Protein AF-A0A810PZE6-F1 (afdb_monomer_lite)

Structure (mmCIF, N/CA/C/O backbone):
data_AF-A0A810PZE6-F1
#
_entry.id   AF-A0A810PZE6-F1
#
loop_
_atom_site.group_PDB
_atom_site.id
_atom_site.type_symbol
_atom_site.label_atom_id
_atom_site.label_alt_id
_atom_site.label_comp_id
_atom_site.label_asym_id
_atom_site.label_entity_id
_atom_site.label_seq_id
_atom_site.pdbx_PDB_ins_code
_atom_site.Cartn_x
_atom_site.Cartn_y
_atom_site.Cartn_z
_atom_site.occupancy
_atom_site.B_iso_or_equiv
_atom_site.auth_seq_id
_atom_site.auth_comp_id
_atom_site.auth_asym_id
_atom_site.auth_atom_id
_atom_site.pdbx_PDB_model_num
ATOM 1 N N . MET A 1 1 ? -19.455 3.141 9.177 1.00 51.97 1 MET A N 1
ATOM 2 C CA . MET A 1 1 ? -18.196 2.504 9.624 1.00 51.97 1 MET A CA 1
ATOM 3 C C . MET A 1 1 ? -18.471 1.782 10.929 1.00 51.97 1 MET A C 1
ATOM 5 O O . MET A 1 1 ? -19.304 2.261 11.687 1.00 51.97 1 MET A O 1
ATOM 9 N N . ALA A 1 2 ? -17.854 0.623 11.160 1.00 55.66 2 ALA A N 1
ATOM 10 C CA . ALA A 1 2 ? -17.892 -0.009 12.475 1.00 55.66 2 ALA A CA 1
ATOM 11 C C . ALA A 1 2 ? -16.760 0.596 13.312 1.00 55.66 2 ALA A C 1
ATOM 13 O O . ALA A 1 2 ? -15.602 0.528 12.908 1.00 55.66 2 ALA A O 1
ATOM 14 N N . GLU A 1 3 ? -17.108 1.234 14.423 1.00 64.31 3 GLU A N 1
ATOM 15 C CA . GLU A 1 3 ? -16.152 1.750 15.400 1.00 64.31 3 GLU A CA 1
ATOM 16 C C . GLU A 1 3 ? -15.986 0.707 16.508 1.00 64.31 3 GLU A C 1
ATOM 18 O O . GLU A 1 3 ? -16.974 0.186 17.036 1.00 64.31 3 GLU A O 1
ATOM 23 N N . TYR A 1 4 ? -14.741 0.363 16.830 1.00 74.44 4 TYR A N 1
ATOM 24 C CA . TYR A 1 4 ? -14.432 -0.648 17.836 1.00 74.44 4 TYR A CA 1
ATOM 25 C C . TYR A 1 4 ? -14.065 0.021 19.154 1.00 74.44 4 TYR A C 1
ATOM 27 O O . TYR A 1 4 ? -13.215 0.906 19.204 1.00 74.44 4 TYR A O 1
ATOM 35 N N . ILE A 1 5 ? -14.707 -0.427 20.231 1.00 79.06 5 ILE A N 1
ATOM 36 C CA . ILE A 1 5 ? -14.458 0.068 21.584 1.00 79.06 5 ILE A CA 1
ATOM 37 C C . ILE A 1 5 ? -13.593 -0.951 22.321 1.00 79.06 5 ILE A C 1
ATOM 39 O O . ILE A 1 5 ? -13.968 -2.116 22.464 1.00 79.06 5 ILE A O 1
ATOM 43 N N . GLU A 1 6 ? -12.463 -0.493 22.853 1.00 82.69 6 GLU A N 1
ATOM 44 C CA . GLU A 1 6 ? -11.624 -1.270 23.765 1.00 82.69 6 GLU A CA 1
ATOM 45 C C . GLU A 1 6 ? -12.392 -1.580 25.059 1.00 82.69 6 GLU A C 1
ATOM 47 O O . GLU A 1 6 ? -12.539 -0.730 25.944 1.00 82.69 6 GLU A O 1
ATOM 52 N N . ARG A 1 7 ? -12.882 -2.821 25.198 1.00 83.31 7 ARG A N 1
ATOM 53 C CA . ARG A 1 7 ? -13.674 -3.250 26.367 1.00 83.31 7 ARG A CA 1
ATOM 54 C C . ARG A 1 7 ? -12.927 -3.016 27.682 1.00 83.31 7 ARG A C 1
ATOM 56 O O . ARG A 1 7 ? -13.531 -2.597 28.663 1.00 83.31 7 ARG A O 1
ATOM 63 N N . GLY A 1 8 ? -11.613 -3.241 27.702 1.00 82.44 8 GLY A N 1
ATOM 64 C CA . GLY A 1 8 ? -10.783 -2.986 28.881 1.00 82.44 8 GLY A CA 1
ATOM 65 C C . GLY A 1 8 ? -10.775 -1.512 29.300 1.00 82.44 8 GLY A C 1
ATOM 66 O O . GLY A 1 8 ? -10.848 -1.223 30.491 1.00 82.44 8 GLY A O 1
ATOM 67 N N . ALA A 1 9 ? -10.749 -0.585 28.338 1.00 85.56 9 ALA A N 1
ATOM 68 C CA . ALA A 1 9 ? -10.802 0.851 28.609 1.00 85.56 9 ALA A CA 1
ATOM 69 C C . ALA A 1 9 ? -12.183 1.282 29.128 1.00 85.56 9 ALA A C 1
ATOM 71 O O . ALA A 1 9 ? -12.266 2.076 30.064 1.00 85.56 9 ALA A O 1
ATOM 72 N N . LEU A 1 10 ? -13.265 0.702 28.592 1.00 82.38 10 LEU A N 1
ATOM 73 C CA . LEU A 1 10 ? -14.625 0.940 29.090 1.00 82.38 10 LEU A CA 1
ATOM 74 C C . LEU A 1 10 ? -14.760 0.556 30.574 1.00 82.38 10 LEU A C 1
ATOM 76 O O . LEU A 1 10 ? -15.381 1.277 31.350 1.00 82.38 10 LEU A O 1
ATOM 80 N N . MET A 1 11 ? -14.124 -0.539 30.992 1.00 77.25 11 MET A N 1
ATOM 81 C CA . MET A 1 11 ? -14.195 -1.038 32.370 1.00 77.25 11 MET A CA 1
ATOM 82 C C . MET A 1 11 ? -13.382 -0.225 33.384 1.00 77.25 11 MET A C 1
ATOM 84 O O . MET A 1 11 ? -13.598 -0.370 34.588 1.00 77.25 11 MET A O 1
ATOM 88 N N . GLN A 1 12 ? -12.482 0.651 32.926 1.00 80.25 12 GLN A N 1
ATOM 89 C CA . GLN A 1 12 ? -11.728 1.572 33.785 1.00 80.25 12 GLN A CA 1
ATOM 90 C C . GLN A 1 12 ? -12.537 2.813 34.187 1.00 80.25 12 GLN A C 1
ATOM 92 O O . GLN A 1 12 ? -12.032 3.654 34.935 1.00 80.25 12 GLN A O 1
ATOM 97 N N . PHE A 1 13 ? -13.778 2.958 33.703 1.00 73.50 13 PHE A N 1
ATOM 98 C CA . PHE A 1 13 ? -14.582 4.140 33.993 1.00 73.50 13 PHE A CA 1
ATOM 99 C C . PHE A 1 13 ? -14.773 4.338 35.510 1.00 73.50 13 PHE A C 1
ATOM 101 O O . PHE A 1 13 ? -15.153 3.404 36.218 1.00 73.50 13 PHE A O 1
ATOM 108 N N . PRO A 1 14 ? -14.556 5.561 36.029 1.00 69.31 14 PRO A N 1
ATOM 109 C CA . PRO A 1 14 ? -14.398 5.796 37.466 1.00 69.31 14 PRO A CA 1
ATOM 110 C C . PRO A 1 14 ? -15.701 5.725 38.272 1.00 69.31 14 PRO A C 1
ATOM 112 O O . PRO A 1 14 ? -15.653 5.647 39.501 1.00 69.31 14 PRO A O 1
ATOM 115 N N . ILE A 1 15 ? -16.864 5.786 37.614 1.00 77.31 15 ILE A N 1
ATOM 116 C CA . ILE A 1 15 ? -18.170 5.758 38.278 1.00 77.31 15 ILE A CA 1
ATOM 117 C C . ILE A 1 15 ? -18.661 4.314 38.323 1.00 77.31 15 ILE A C 1
ATOM 119 O O . ILE A 1 15 ? -19.296 3.830 37.390 1.00 77.31 15 ILE A O 1
ATOM 123 N N . ARG A 1 16 ? -18.373 3.644 39.438 1.00 82.44 16 ARG A N 1
ATOM 124 C CA . ARG A 1 16 ? -18.823 2.284 39.745 1.00 82.44 16 ARG A CA 1
ATOM 125 C C . ARG A 1 16 ? -19.570 2.248 41.067 1.00 82.44 16 ARG A C 1
ATOM 127 O O . ARG A 1 16 ? -19.441 3.144 41.906 1.00 82.44 16 ARG A O 1
ATOM 134 N N . ARG A 1 17 ? -20.356 1.199 41.284 1.00 82.50 17 ARG A N 1
ATOM 135 C CA . ARG A 1 17 ? -21.150 1.008 42.506 1.00 82.50 17 ARG A CA 1
ATOM 136 C C . ARG A 1 17 ? -20.318 0.983 43.791 1.00 82.50 17 ARG A C 1
ATOM 138 O O . ARG A 1 17 ? -20.825 1.333 44.858 1.00 82.50 17 ARG A O 1
ATOM 145 N N . ASP A 1 18 ? -19.059 0.586 43.714 1.00 82.25 18 ASP A N 1
ATOM 146 C CA . ASP A 1 18 ? -18.108 0.587 44.823 1.00 82.25 18 ASP A CA 1
ATOM 147 C C . ASP A 1 18 ? -17.333 1.909 44.973 1.00 82.25 18 ASP A C 1
ATOM 149 O O . ASP A 1 18 ? -16.834 2.176 46.067 1.00 82.25 18 ASP A O 1
ATOM 153 N N . HIS A 1 19 ? -17.329 2.769 43.949 1.00 82.56 19 HIS A N 1
ATOM 154 C CA . HIS A 1 19 ? -16.490 3.969 43.851 1.00 82.56 19 HIS A CA 1
ATOM 155 C C . HIS A 1 19 ? -17.271 5.293 43.639 1.00 82.56 19 HIS A C 1
ATOM 157 O O . HIS A 1 19 ? -16.709 6.295 43.203 1.00 82.56 19 HIS A O 1
ATOM 163 N N . TYR A 1 20 ? -18.574 5.341 43.952 1.00 84.69 20 TYR A N 1
ATOM 164 C CA . TYR A 1 20 ? -19.390 6.567 43.857 1.00 84.69 20 TYR A CA 1
ATOM 165 C C . TYR A 1 20 ? -19.594 7.275 45.211 1.00 84.69 20 TYR A C 1
ATOM 167 O O . TYR A 1 20 ? -19.535 6.648 46.273 1.00 84.69 20 TYR A O 1
ATOM 175 N N . ASP A 1 21 ? -19.896 8.583 45.188 1.00 86.50 21 ASP A N 1
ATOM 176 C CA . ASP A 1 21 ? -20.263 9.351 46.390 1.00 86.50 21 ASP A CA 1
ATOM 177 C C . ASP A 1 21 ? -21.571 8.811 46.986 1.00 86.50 21 ASP A C 1
ATOM 179 O O . ASP A 1 21 ? -22.670 9.122 46.531 1.00 86.50 21 ASP A O 1
ATOM 183 N N . ARG A 1 22 ? -21.465 8.004 48.043 1.00 85.50 22 ARG A N 1
ATOM 184 C CA . ARG A 1 22 ? -22.629 7.412 48.716 1.00 85.50 22 ARG A CA 1
ATOM 185 C C . ARG A 1 22 ? -23.477 8.428 49.483 1.00 85.50 22 ARG A C 1
ATOM 187 O O . ARG A 1 22 ? -24.607 8.099 49.834 1.00 85.50 22 ARG A O 1
ATOM 194 N N . LYS A 1 23 ? -22.940 9.614 49.787 1.00 86.94 23 LYS A N 1
ATOM 195 C CA . LYS A 1 23 ? -23.619 10.648 50.574 1.00 86.94 23 LYS A CA 1
ATOM 196 C C . LYS A 1 23 ? -24.493 11.536 49.694 1.00 86.94 23 LYS A C 1
ATOM 198 O O . LYS A 1 23 ? -25.622 11.816 50.081 1.00 86.94 23 LYS A O 1
ATOM 203 N N . ASN A 1 24 ? -23.988 11.954 48.533 1.00 89.06 24 ASN A N 1
ATOM 204 C CA . ASN A 1 24 ? -24.710 12.860 47.628 1.00 89.06 24 ASN A CA 1
ATOM 205 C C . ASN A 1 24 ? -25.124 12.210 46.294 1.00 89.06 24 ASN A C 1
ATOM 207 O O . ASN A 1 24 ? -25.861 12.815 45.518 1.00 89.06 24 ASN A O 1
ATOM 211 N N . GLY A 1 25 ? -24.660 10.996 46.000 1.00 83.75 25 GLY A N 1
ATOM 212 C CA . GLY A 1 25 ? -24.898 10.321 44.726 1.00 83.75 25 GLY A CA 1
ATOM 213 C C . GLY A 1 25 ? -26.273 9.664 44.614 1.00 83.75 25 GLY A C 1
ATOM 214 O O . GLY A 1 25 ? -26.808 9.086 45.562 1.00 83.75 25 GLY A O 1
ATOM 215 N N . ASN A 1 26 ? -26.837 9.697 43.406 1.00 89.12 26 ASN A N 1
ATOM 216 C CA . ASN A 1 26 ? -28.117 9.067 43.100 1.00 89.12 26 ASN A CA 1
ATOM 217 C C . ASN A 1 26 ? -27.934 7.571 42.787 1.00 89.12 26 ASN A C 1
ATOM 219 O O . ASN A 1 26 ? -27.394 7.198 41.748 1.00 89.12 26 ASN A O 1
ATOM 223 N N . LYS A 1 27 ? -28.454 6.698 43.656 1.00 89.62 27 LYS A N 1
ATOM 224 C CA . LYS A 1 27 ? -28.378 5.237 43.488 1.00 89.62 27 LYS A CA 1
ATOM 225 C C . LYS A 1 27 ? -29.042 4.726 42.200 1.00 89.62 27 LYS A C 1
ATOM 227 O O . LYS A 1 27 ? -28.549 3.766 41.617 1.00 89.62 27 LYS A O 1
ATOM 232 N N . HIS A 1 28 ? -30.140 5.338 41.751 1.00 90.38 28 HIS A N 1
ATOM 233 C CA . HIS A 1 28 ? -30.806 4.939 40.505 1.00 90.38 28 HIS A CA 1
ATOM 234 C C . HIS A 1 28 ? -29.934 5.231 39.284 1.00 90.38 28 HIS A C 1
ATOM 236 O O . HIS A 1 28 ? -29.863 4.401 38.384 1.00 90.38 28 HIS A O 1
ATOM 242 N N . PHE A 1 29 ? -29.223 6.361 39.292 1.00 89.31 29 PHE A N 1
ATOM 243 C CA . PHE A 1 29 ? -28.267 6.707 38.240 1.00 89.31 29 PHE A CA 1
ATOM 244 C C . PHE A 1 29 ? -27.117 5.692 38.167 1.00 89.31 29 PHE A C 1
ATOM 246 O O . PHE A 1 29 ? -26.836 5.158 37.099 1.00 89.31 29 PHE A O 1
ATOM 253 N N . ILE A 1 30 ? -26.522 5.345 39.314 1.00 90.06 30 ILE A N 1
ATOM 254 C CA . ILE A 1 30 ? -25.442 4.347 39.385 1.00 90.06 30 ILE A CA 1
ATOM 255 C C . ILE A 1 30 ? -25.910 2.967 38.917 1.00 90.06 30 ILE A C 1
ATOM 257 O O . ILE A 1 30 ? -25.222 2.320 38.137 1.00 90.06 30 ILE A O 1
ATOM 261 N N . ASN A 1 31 ? -27.100 2.525 39.334 1.00 90.19 31 ASN A N 1
ATOM 262 C CA . ASN A 1 31 ? -27.660 1.256 38.862 1.00 90.19 31 ASN A CA 1
ATOM 263 C C . ASN A 1 31 ? -27.892 1.251 37.341 1.00 90.19 31 ASN A C 1
ATOM 265 O O . ASN A 1 31 ? -27.733 0.208 36.710 1.00 90.19 31 ASN A O 1
ATOM 269 N N . GLY A 1 32 ? -28.257 2.398 36.759 1.00 90.75 32 GLY A N 1
ATOM 270 C CA . GLY A 1 32 ? -28.368 2.557 35.311 1.00 90.75 32 GLY A CA 1
ATOM 271 C C . GLY A 1 32 ? -27.027 2.350 34.604 1.00 90.75 32 GLY A C 1
ATOM 272 O O . GLY A 1 32 ? -26.966 1.577 33.654 1.00 90.75 32 GLY A O 1
ATOM 273 N N . ILE A 1 33 ? -25.950 2.966 35.108 1.00 89.25 33 ILE A N 1
ATOM 274 C CA . ILE A 1 33 ? -24.590 2.779 34.570 1.00 89.25 33 ILE A CA 1
ATOM 275 C C . ILE A 1 33 ? -24.158 1.312 34.663 1.00 89.25 33 ILE A C 1
ATOM 277 O O . ILE A 1 33 ? -23.706 0.756 33.667 1.00 89.25 33 ILE A O 1
ATOM 281 N N . GLU A 1 34 ? -24.339 0.667 35.820 1.00 88.75 34 GLU A N 1
ATOM 282 C CA . GLU A 1 34 ? -23.984 -0.752 35.984 1.00 88.75 34 GLU A CA 1
ATOM 283 C C . GLU A 1 34 ? -24.754 -1.647 35.002 1.00 88.75 34 GLU A C 1
ATOM 285 O O . GLU A 1 34 ? -24.166 -2.554 34.428 1.00 88.75 34 GLU A O 1
ATOM 290 N N . SER A 1 35 ? -26.033 -1.352 34.736 1.00 90.19 35 SER A N 1
ATOM 291 C CA . SER A 1 35 ? -26.833 -2.121 33.768 1.00 90.19 35 SER A CA 1
ATOM 292 C C . SER A 1 35 ? -26.291 -1.996 32.336 1.00 90.19 35 SER A C 1
ATOM 294 O O . SER A 1 35 ? -26.308 -2.963 31.578 1.00 90.19 35 SER A O 1
ATOM 296 N N . VAL A 1 36 ? -25.798 -0.813 31.949 1.00 89.56 36 VAL A N 1
ATOM 297 C CA . VAL A 1 36 ? -25.187 -0.587 30.626 1.00 89.56 36 VAL A CA 1
ATOM 298 C C . VAL A 1 36 ? -23.832 -1.289 30.513 1.00 89.56 36 VAL A C 1
ATOM 300 O O . VAL A 1 36 ? -23.547 -1.881 29.473 1.00 89.56 36 VAL A O 1
ATOM 303 N N . LEU A 1 37 ? -23.011 -1.257 31.568 1.00 88.25 37 LEU A N 1
ATOM 304 C CA . LEU A 1 37 ? -21.724 -1.961 31.596 1.00 88.25 37 LEU A CA 1
ATOM 305 C C . LEU A 1 37 ? -21.915 -3.482 31.548 1.00 88.25 37 LEU A C 1
ATOM 307 O O . LEU A 1 37 ? -21.285 -4.139 30.726 1.00 88.25 37 LEU A O 1
ATOM 311 N N . GLU A 1 38 ? -22.852 -4.026 32.329 1.00 87.94 38 GLU A N 1
ATOM 312 C CA . GLU A 1 38 ? -23.217 -5.448 32.284 1.00 87.94 38 GLU A CA 1
ATOM 313 C C . GLU A 1 38 ? -23.698 -5.853 30.885 1.00 87.94 38 GLU A C 1
ATOM 315 O O . GLU A 1 38 ? -23.303 -6.895 30.358 1.00 87.94 38 GLU A O 1
ATOM 320 N N . TYR A 1 39 ? -24.513 -5.018 30.236 1.00 89.50 39 TYR A N 1
ATOM 321 C CA . TYR A 1 39 ? -24.915 -5.259 28.854 1.00 89.50 39 TYR A CA 1
ATOM 322 C C . TYR A 1 39 ? -23.701 -5.306 27.913 1.00 89.50 39 TYR A C 1
ATOM 324 O O . TYR A 1 39 ? -23.568 -6.251 27.138 1.00 89.50 39 TYR A O 1
ATOM 332 N N . ALA A 1 40 ? -22.784 -4.338 28.012 1.00 87.44 40 ALA A N 1
ATOM 333 C CA . A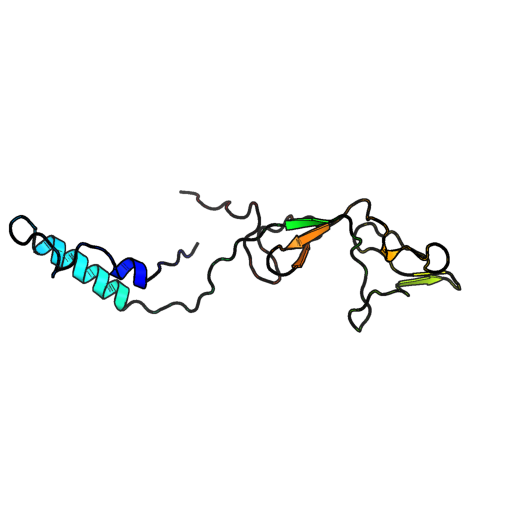LA A 1 40 ? -21.580 -4.276 27.183 1.00 87.44 40 ALA A CA 1
ATOM 334 C C . ALA A 1 40 ? -20.626 -5.469 27.401 1.00 87.44 40 ALA A C 1
ATOM 336 O O . ALA A 1 40 ? -20.027 -5.963 26.445 1.00 87.44 40 ALA A O 1
ATOM 337 N N . GLU A 1 41 ? -20.507 -5.968 28.634 1.00 85.44 41 GLU A N 1
ATOM 338 C CA . GLU A 1 41 ? -19.731 -7.171 28.968 1.00 85.44 41 GLU A CA 1
ATOM 339 C C . GLU A 1 41 ? -20.300 -8.437 28.311 1.00 85.44 41 GLU A C 1
ATOM 341 O O . GLU A 1 41 ? -19.544 -9.325 27.910 1.00 85.44 41 GLU A O 1
ATOM 346 N N . ASN A 1 42 ? -21.622 -8.506 28.155 1.00 88.88 42 ASN A N 1
ATOM 347 C CA . ASN A 1 42 ? -22.308 -9.652 27.561 1.00 88.88 42 ASN A CA 1
ATOM 348 C C . ASN A 1 42 ? -22.448 -9.569 26.034 1.00 88.88 42 ASN A C 1
ATOM 350 O O . ASN A 1 42 ? -22.889 -10.536 25.409 1.00 88.88 42 ASN A O 1
ATOM 354 N N . LEU A 1 43 ? -22.066 -8.449 25.409 1.00 87.88 43 LEU A N 1
ATOM 355 C CA . LEU A 1 43 ? -22.020 -8.365 23.952 1.00 87.88 43 LEU A CA 1
ATOM 356 C C . LEU A 1 43 ? -20.982 -9.356 23.397 1.00 87.88 43 LEU A C 1
ATOM 358 O O . LEU A 1 43 ? -19.898 -9.503 23.975 1.00 87.88 43 LEU A O 1
ATOM 362 N N . PRO A 1 44 ? -21.264 -10.026 22.269 1.00 87.06 44 PRO A N 1
ATOM 363 C CA . PRO A 1 44 ? -20.279 -10.879 21.620 1.00 87.06 44 PRO A CA 1
ATOM 364 C C . PRO A 1 44 ? -19.082 -10.044 21.150 1.00 87.06 44 PRO A C 1
ATOM 366 O O . PRO A 1 44 ? -19.245 -8.928 20.655 1.00 87.06 44 PRO A O 1
ATOM 369 N N . ALA A 1 45 ? -17.873 -10.587 21.298 1.00 85.19 45 ALA A N 1
ATOM 370 C CA . ALA A 1 45 ? -16.694 -10.000 20.675 1.00 85.19 45 ALA A CA 1
ATOM 371 C C . ALA A 1 45 ? -16.743 -10.269 19.166 1.00 85.19 45 ALA A C 1
ATOM 373 O O . ALA A 1 45 ? -16.963 -11.405 18.744 1.00 85.19 45 ALA A O 1
ATOM 374 N N . ALA A 1 46 ? -16.554 -9.224 18.366 1.00 83.00 46 ALA A N 1
ATOM 375 C CA . ALA A 1 46 ? -16.337 -9.382 16.937 1.00 83.00 46 ALA A CA 1
ATOM 376 C C . ALA A 1 46 ? -14.888 -9.831 16.697 1.00 83.00 46 ALA A C 1
ATOM 378 O O . ALA A 1 46 ? -13.975 -9.342 17.362 1.00 83.00 46 ALA A O 1
ATOM 379 N N . ASP A 1 47 ? -14.684 -10.749 15.754 1.00 82.44 47 ASP A N 1
ATOM 380 C CA . ASP A 1 47 ? -13.349 -11.119 15.283 1.00 82.44 47 ASP A CA 1
ATOM 381 C C . ASP A 1 47 ? -12.912 -10.114 14.214 1.00 82.44 47 ASP A C 1
ATOM 383 O O . ASP A 1 47 ? -13.378 -10.157 13.072 1.00 82.44 47 ASP A O 1
ATOM 387 N N . VAL A 1 48 ? -12.127 -9.120 14.630 1.00 79.50 48 VAL A N 1
ATOM 388 C CA . VAL A 1 48 ? -11.784 -7.947 13.819 1.00 79.50 48 VAL A CA 1
ATOM 389 C C . VAL A 1 48 ? -10.315 -7.592 13.993 1.00 79.50 48 VAL A C 1
ATOM 391 O O . VAL A 1 48 ? -9.774 -7.629 15.098 1.00 79.50 48 VAL A O 1
ATOM 394 N N . ALA A 1 49 ? -9.664 -7.222 12.892 1.00 74.31 49 ALA A N 1
ATOM 395 C CA . ALA A 1 49 ? -8.328 -6.645 12.934 1.00 74.31 49 ALA A CA 1
ATOM 396 C C . ALA A 1 49 ? -8.42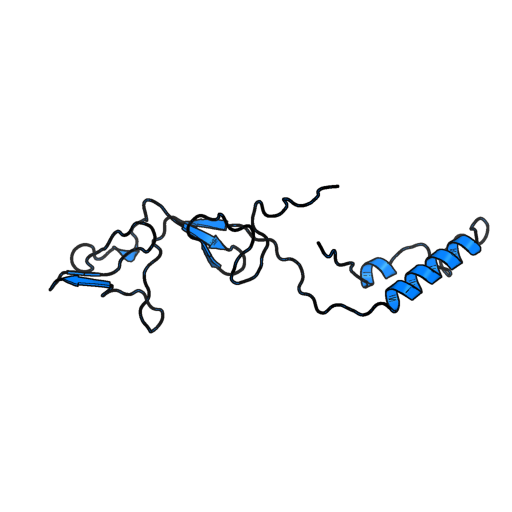1 -5.138 13.245 1.00 74.31 49 ALA A C 1
ATOM 398 O O . ALA A 1 49 ? -9.344 -4.477 12.753 1.00 74.31 49 ALA A O 1
ATOM 399 N N . PRO A 1 50 ? -7.480 -4.574 14.025 1.00 76.88 50 PRO A N 1
ATOM 400 C CA . PRO A 1 50 ? -7.369 -3.131 14.183 1.00 76.88 50 PRO A 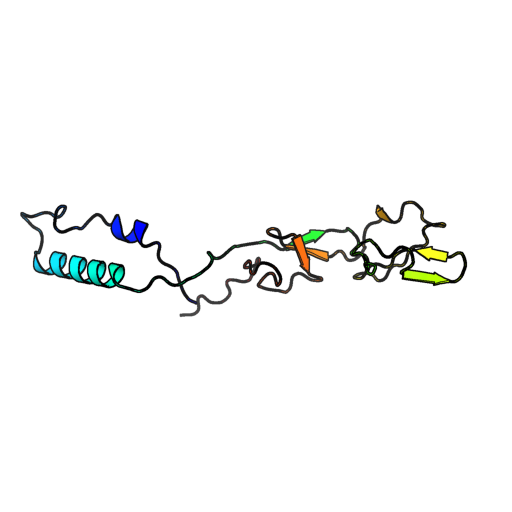CA 1
ATOM 401 C C . PRO A 1 50 ? -7.219 -2.437 12.831 1.00 76.88 50 PRO A C 1
ATOM 403 O O . PRO A 1 50 ? -6.582 -2.960 11.914 1.00 76.88 50 PRO A O 1
ATOM 406 N N . VAL A 1 51 ? -7.771 -1.231 12.726 1.00 81.44 51 VAL A N 1
ATOM 407 C CA . VAL A 1 51 ? -7.545 -0.380 11.560 1.00 81.44 51 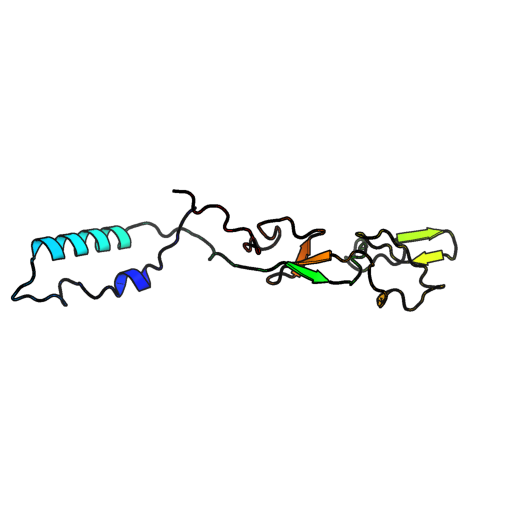VAL A CA 1
ATOM 408 C C . VAL A 1 51 ? -6.070 0.014 11.524 1.00 81.44 51 VAL A C 1
ATOM 410 O O . VAL A 1 51 ? -5.547 0.580 12.483 1.00 81.44 51 VAL A O 1
ATOM 413 N N . VAL A 1 52 ? -5.398 -0.288 10.416 1.00 88.56 52 VAL A N 1
ATOM 414 C CA . VAL A 1 52 ? -4.017 0.131 10.165 1.00 88.56 52 VAL A CA 1
ATOM 415 C C . VAL A 1 52 ? -4.057 1.366 9.275 1.00 88.56 52 VAL A C 1
ATOM 417 O O . VAL A 1 52 ? -4.739 1.359 8.255 1.00 88.56 52 VAL A O 1
ATOM 420 N N . HIS A 1 53 ? -3.335 2.418 9.645 1.00 91.44 53 HIS A N 1
ATOM 421 C CA . HIS A 1 53 ? -3.176 3.607 8.809 1.00 91.44 53 HIS A CA 1
ATOM 422 C C . HIS A 1 53 ? -1.802 3.569 8.146 1.00 91.44 53 HIS A C 1
ATOM 424 O O . HIS A 1 53 ? -0.796 3.365 8.822 1.00 91.44 53 HIS A O 1
ATOM 430 N N . GLY A 1 54 ? -1.769 3.754 6.830 1.00 92.88 54 GLY A N 1
ATOM 431 C CA . GLY A 1 54 ? -0.557 3.764 6.024 1.00 92.88 54 GLY A CA 1
ATOM 432 C C . GLY A 1 54 ? -0.467 5.008 5.147 1.00 92.88 54 GLY A C 1
ATOM 433 O O . GLY A 1 54 ? -1.409 5.784 5.021 1.00 92.88 54 GLY A O 1
ATOM 434 N N . ARG A 1 55 ? 0.687 5.181 4.505 1.00 95.62 55 ARG A N 1
ATOM 435 C CA . ARG A 1 55 ? 0.925 6.226 3.501 1.00 95.62 55 ARG A CA 1
ATOM 436 C C . ARG A 1 55 ? 1.486 5.642 2.218 1.00 95.62 55 ARG A C 1
ATOM 438 O O . ARG A 1 55 ? 2.242 4.666 2.253 1.00 95.62 55 ARG A O 1
ATOM 445 N N . TRP A 1 56 ? 1.140 6.251 1.090 1.00 96.75 56 TRP A N 1
ATOM 446 C CA . TRP A 1 56 ? 1.749 5.925 -0.193 1.00 96.75 56 TRP A CA 1
ATOM 447 C C . TRP A 1 56 ? 3.095 6.636 -0.302 1.00 96.75 56 TRP A C 1
ATOM 449 O O . TRP A 1 56 ? 3.169 7.863 -0.340 1.00 96.75 56 TRP A O 1
ATOM 459 N N . ILE A 1 57 ? 4.184 5.869 -0.335 1.00 96.62 57 ILE A N 1
ATOM 460 C CA . ILE A 1 57 ? 5.537 6.417 -0.416 1.00 96.62 57 ILE A CA 1
ATOM 461 C C . ILE A 1 57 ? 5.986 6.419 -1.872 1.00 96.62 57 ILE A C 1
ATOM 463 O O . ILE A 1 57 ? 6.129 5.366 -2.487 1.00 96.62 57 ILE A O 1
ATOM 467 N N . PHE A 1 58 ? 6.214 7.614 -2.413 1.00 96.75 58 PHE A N 1
ATOM 468 C CA . PHE A 1 58 ? 6.697 7.794 -3.778 1.00 96.75 58 PHE A CA 1
ATOM 469 C C . PHE A 1 58 ? 8.144 7.309 -3.949 1.00 96.75 58 PHE A C 1
ATOM 471 O O . PHE A 1 58 ? 8.994 7.529 -3.084 1.00 96.75 58 PHE A O 1
ATOM 478 N N . THR A 1 59 ? 8.448 6.718 -5.104 1.00 96.50 59 THR A N 1
ATOM 479 C CA . THR A 1 59 ? 9.801 6.332 -5.505 1.00 96.50 59 THR A CA 1
ATOM 480 C C . THR A 1 59 ? 10.048 6.538 -6.996 1.00 96.50 59 THR A C 1
ATOM 482 O O . THR A 1 59 ? 9.177 6.314 -7.836 1.00 96.50 59 THR A O 1
ATOM 485 N N . LYS A 1 60 ? 11.285 6.921 -7.328 1.00 97.75 60 LYS A N 1
ATOM 486 C CA . LYS A 1 60 ? 11.797 6.995 -8.704 1.00 97.75 60 LYS A CA 1
ATOM 487 C C . LYS A 1 60 ? 12.429 5.691 -9.180 1.00 97.75 60 LYS A C 1
ATOM 489 O O . LYS A 1 60 ? 12.899 5.621 -10.306 1.00 97.75 60 LYS A O 1
ATOM 494 N N . ARG A 1 61 ? 12.421 4.629 -8.373 1.00 95.62 61 ARG A N 1
ATOM 495 C CA . ARG A 1 61 ? 12.843 3.309 -8.857 1.00 95.62 61 ARG A CA 1
ATOM 496 C C . ARG A 1 61 ? 11.888 2.819 -9.943 1.00 95.62 61 ARG A C 1
ATOM 498 O O . ARG A 1 61 ? 10.680 3.058 -9.884 1.00 95.62 61 ARG A O 1
ATOM 505 N N . HIS A 1 62 ? 12.428 2.118 -10.927 1.00 96.31 62 HIS A N 1
ATOM 506 C CA . HIS A 1 62 ? 11.609 1.395 -11.889 1.00 96.31 62 HIS A CA 1
ATOM 507 C C . HIS A 1 62 ? 10.843 0.255 -11.208 1.00 96.31 62 HIS A C 1
ATOM 509 O O . HIS A 1 62 ? 11.327 -0.365 -10.259 1.00 96.31 62 HIS A O 1
ATOM 515 N N . LEU A 1 63 ? 9.641 -0.017 -11.716 1.00 95.94 63 LEU A N 1
ATOM 516 C CA . LEU A 1 63 ? 8.868 -1.203 -11.369 1.00 95.94 63 LEU A CA 1
ATOM 517 C C . LEU A 1 63 ? 9.050 -2.216 -12.494 1.00 95.94 63 LEU A C 1
ATOM 519 O O . LEU A 1 63 ? 8.459 -2.060 -13.556 1.00 95.94 63 LEU A O 1
ATOM 523 N N . TRP A 1 64 ? 9.893 -3.218 -12.295 1.00 95.69 64 TRP A N 1
ATOM 524 C CA . TRP A 1 64 ? 10.239 -4.166 -13.354 1.00 95.69 64 TRP A CA 1
ATOM 525 C C . TRP A 1 64 ? 9.177 -5.250 -13.535 1.00 95.69 64 TRP A C 1
ATOM 527 O O . TRP A 1 64 ? 8.527 -5.654 -12.566 1.00 95.69 64 TRP A O 1
ATOM 537 N N . TYR A 1 65 ? 8.999 -5.743 -14.762 1.00 95.81 65 TYR A N 1
ATOM 538 C CA . TYR A 1 65 ? 8.339 -7.035 -14.964 1.00 95.81 65 TYR A CA 1
ATOM 539 C C . TYR A 1 65 ? 9.127 -8.146 -14.265 1.00 95.81 65 TYR A C 1
ATOM 541 O O . TYR A 1 65 ? 10.348 -8.053 -14.114 1.00 95.81 65 TYR A O 1
ATOM 549 N N . LYS A 1 66 ? 8.405 -9.171 -13.809 1.00 95.69 66 LYS A N 1
ATOM 550 C CA . LYS A 1 66 ? 8.985 -10.322 -13.124 1.00 95.69 66 LYS A CA 1
ATOM 551 C C . LYS A 1 66 ? 8.804 -11.596 -13.937 1.00 95.69 66 LYS A C 1
ATOM 553 O O . LYS A 1 66 ? 7.777 -11.744 -14.599 1.00 95.69 66 LYS A O 1
ATOM 558 N N . ASP A 1 67 ? 9.782 -12.489 -13.852 1.00 95.50 67 ASP A N 1
ATOM 559 C CA . ASP A 1 67 ? 9.722 -13.828 -14.434 1.00 95.50 67 ASP A CA 1
ATOM 560 C C . ASP A 1 67 ? 8.803 -14.762 -13.617 1.00 95.50 67 ASP A C 1
ATOM 562 O O . ASP A 1 67 ? 8.246 -14.386 -12.579 1.00 95.50 67 ASP A O 1
ATOM 566 N N . GLU A 1 68 ? 8.658 -16.011 -14.066 1.00 96.00 68 GLU A N 1
ATOM 567 C CA . GLU A 1 68 ? 7.856 -17.038 -13.380 1.00 96.00 68 GLU A CA 1
ATOM 568 C C . GLU A 1 68 ? 8.360 -17.362 -11.959 1.00 96.00 68 GLU A C 1
ATOM 570 O O . GLU A 1 68 ? 7.606 -17.884 -11.137 1.00 96.00 68 GLU A O 1
ATOM 575 N N . ASN A 1 69 ? 9.615 -17.024 -11.648 1.00 96.44 69 ASN A N 1
ATOM 576 C CA . ASN A 1 69 ? 10.236 -17.229 -10.342 1.00 96.44 69 ASN A CA 1
ATOM 577 C C . ASN A 1 69 ? 10.121 -15.993 -9.429 1.00 96.44 69 ASN A C 1
ATOM 579 O O . ASN A 1 69 ? 10.544 -16.042 -8.273 1.00 96.44 69 ASN A O 1
ATOM 583 N N . GLY A 1 70 ? 9.562 -14.884 -9.924 1.00 94.75 70 GLY A N 1
ATOM 584 C CA . GLY A 1 70 ? 9.440 -13.621 -9.200 1.00 94.75 70 GLY A CA 1
ATOM 585 C C . GLY A 1 70 ? 10.698 -12.741 -9.208 1.00 94.75 70 GLY A C 1
ATOM 586 O O . GLY A 1 70 ? 10.710 -11.718 -8.513 1.00 94.75 70 GLY A O 1
ATOM 587 N N . ASN A 1 71 ? 11.728 -13.102 -9.978 1.00 95.88 71 ASN A N 1
ATOM 588 C CA . ASN A 1 71 ? 12.916 -12.278 -10.216 1.00 95.88 71 ASN A CA 1
ATOM 589 C C . ASN A 1 71 ? 12.631 -11.229 -11.294 1.00 95.88 71 ASN A C 1
ATOM 591 O O . ASN A 1 71 ? 11.617 -11.314 -11.976 1.00 95.88 71 ASN A O 1
ATOM 595 N N . ILE A 1 72 ? 13.512 -10.238 -11.461 1.00 95.06 72 ILE A N 1
ATOM 596 C CA . ILE A 1 72 ? 13.408 -9.286 -12.578 1.00 95.06 72 ILE A CA 1
ATOM 597 C C . ILE A 1 72 ? 13.507 -10.063 -13.896 1.00 95.06 72 ILE A C 1
ATOM 599 O O . ILE A 1 72 ? 14.421 -10.864 -14.072 1.00 95.06 72 ILE A O 1
ATOM 603 N N . ASP A 1 73 ? 12.571 -9.818 -14.811 1.00 95.06 73 ASP A N 1
ATOM 604 C CA . ASP A 1 73 ? 12.610 -10.391 -16.154 1.00 95.06 73 ASP A CA 1
ATOM 605 C C . ASP A 1 73 ? 13.647 -9.644 -17.008 1.00 95.06 73 ASP A C 1
ATOM 607 O O . ASP A 1 73 ? 13.345 -8.657 -17.679 1.00 95.06 73 ASP A O 1
ATOM 611 N N . GLU A 1 74 ? 14.900 -10.094 -16.940 1.00 91.75 74 GLU A N 1
ATOM 612 C CA . GLU A 1 74 ? 16.026 -9.562 -17.724 1.00 91.75 74 GLU A CA 1
ATOM 613 C C . GLU A 1 74 ? 15.959 -9.958 -19.213 1.00 91.75 74 GLU A C 1
ATOM 615 O O . GLU A 1 74 ? 16.756 -9.485 -20.016 1.00 91.75 74 GLU A O 1
ATOM 620 N N . TRP A 1 75 ? 14.984 -10.780 -19.615 1.00 91.38 75 TRP A N 1
ATOM 621 C CA . TRP A 1 75 ? 14.757 -11.189 -21.008 1.00 91.38 75 TRP A CA 1
ATOM 622 C C . TRP A 1 75 ? 13.448 -10.624 -21.568 1.00 91.38 75 TRP A C 1
ATOM 624 O O . TRP A 1 75 ? 12.956 -11.068 -22.606 1.00 91.38 75 TRP A O 1
ATOM 634 N N . ARG A 1 76 ? 12.884 -9.620 -20.885 1.00 92.00 76 ARG A N 1
ATOM 635 C CA . ARG A 1 76 ? 11.568 -9.057 -21.185 1.00 92.00 76 ARG A CA 1
ATOM 636 C C . ARG A 1 76 ? 11.474 -8.493 -22.597 1.00 92.00 76 ARG A C 1
ATOM 638 O O . ARG A 1 76 ? 10.462 -8.669 -23.277 1.00 92.00 76 ARG A O 1
ATOM 645 N N . VAL A 1 77 ? 12.522 -7.800 -23.019 1.00 87.94 77 VAL A N 1
ATOM 646 C CA . VAL A 1 77 ? 12.759 -7.480 -24.422 1.00 87.94 77 VAL A CA 1
ATOM 647 C C . VAL A 1 77 ? 13.829 -8.431 -24.915 1.00 87.94 77 VAL A C 1
ATOM 649 O O . VAL A 1 77 ? 14.868 -8.534 -24.280 1.00 87.94 77 VAL A O 1
ATOM 652 N N . ASP A 1 78 ? 13.580 -9.104 -26.035 1.00 85.94 78 ASP A N 1
ATOM 653 C CA . ASP A 1 78 ? 14.570 -9.911 -26.744 1.00 85.94 78 ASP A CA 1
ATOM 654 C C . ASP A 1 78 ? 14.444 -9.625 -28.243 1.00 85.94 78 ASP A C 1
ATOM 656 O O . ASP A 1 78 ? 13.425 -9.908 -28.881 1.00 85.94 78 ASP A O 1
ATOM 660 N N . ASN A 1 79 ? 15.482 -9.005 -28.797 1.00 82.38 79 ASN A N 1
ATOM 6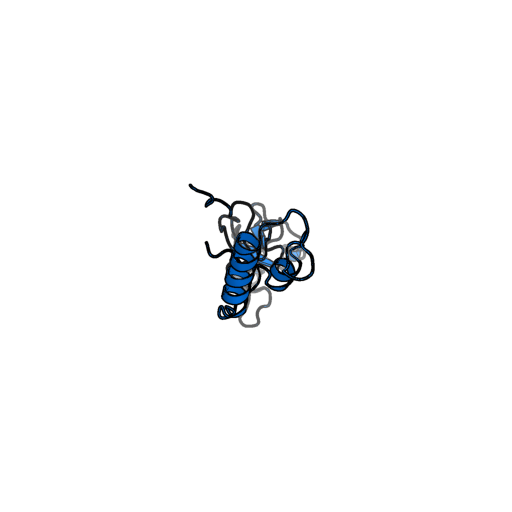61 C CA . ASN A 1 79 ? 15.655 -8.852 -30.233 1.00 82.38 79 ASN A CA 1
ATOM 662 C C . ASN A 1 79 ? 17.112 -9.134 -30.624 1.00 82.38 79 ASN A C 1
ATOM 664 O O . ASN A 1 79 ? 17.885 -8.228 -30.950 1.00 82.38 79 ASN A O 1
ATOM 668 N N . GLY A 1 80 ? 17.506 -10.407 -30.572 1.00 83.69 80 GLY A N 1
ATOM 669 C CA . GLY A 1 80 ? 18.848 -10.849 -30.949 1.00 83.69 80 GLY A CA 1
ATOM 670 C C . GLY A 1 80 ? 19.837 -10.679 -29.795 1.00 83.69 80 GLY A C 1
ATOM 671 O O . GLY A 1 80 ? 19.675 -11.305 -28.762 1.00 83.69 80 GLY A O 1
ATOM 672 N N . PHE A 1 81 ? 20.877 -9.851 -29.957 1.00 82.44 81 PHE A N 1
ATOM 673 C CA . PHE A 1 81 ? 21.828 -9.529 -28.869 1.00 82.44 81 PHE A CA 1
ATOM 674 C C . PHE A 1 81 ? 21.368 -8.323 -28.027 1.00 82.44 81 PHE A C 1
ATOM 676 O O . PHE A 1 81 ? 22.168 -7.663 -27.374 1.00 82.44 81 PHE A O 1
ATOM 683 N N . HIS A 1 82 ? 20.090 -7.959 -28.115 1.00 85.31 82 HIS A N 1
ATOM 684 C CA . HIS A 1 82 ? 19.502 -6.880 -27.335 1.00 85.31 82 HIS A CA 1
ATOM 685 C C . HIS A 1 82 ? 18.443 -7.469 -26.419 1.00 85.31 82 HIS A C 1
ATOM 687 O O . HIS A 1 82 ? 17.298 -7.642 -26.840 1.00 85.31 82 HIS A O 1
ATOM 693 N N . ASN A 1 83 ? 18.855 -7.763 -25.188 1.00 89.94 83 ASN A N 1
ATOM 694 C CA . ASN A 1 83 ? 17.990 -8.248 -24.129 1.00 89.94 83 ASN A CA 1
ATOM 695 C C . ASN A 1 83 ? 18.073 -7.376 -22.878 1.00 89.94 83 ASN A C 1
ATOM 697 O O . ASN A 1 83 ? 19.106 -6.763 -22.602 1.00 89.94 83 ASN A O 1
ATOM 701 N N . GLY A 1 84 ? 16.970 -7.292 -22.143 1.00 93.94 84 GLY A N 1
ATOM 702 C CA . GLY A 1 84 ? 16.939 -6.616 -20.854 1.00 93.94 84 GLY A CA 1
ATOM 703 C C . GLY A 1 84 ? 15.524 -6.326 -20.350 1.00 93.94 84 GLY A C 1
ATOM 704 O O . GLY A 1 84 ? 14.528 -6.677 -20.996 1.00 93.94 84 GLY A O 1
ATOM 705 N N . PRO A 1 85 ? 15.425 -5.691 -19.173 1.00 96.25 85 PRO A N 1
ATOM 706 C CA . PRO A 1 85 ? 14.161 -5.482 -18.489 1.00 96.25 85 PRO A CA 1
ATOM 707 C C . PRO A 1 85 ? 13.366 -4.307 -19.059 1.00 96.25 85 PRO A C 1
ATOM 709 O O . PRO A 1 85 ? 13.911 -3.353 -19.618 1.00 96.25 85 PRO A O 1
ATOM 712 N N . GLU A 1 86 ? 12.055 -4.344 -18.832 1.00 95.94 86 GLU A N 1
ATOM 713 C CA . GLU A 1 86 ? 11.121 -3.259 -19.141 1.00 95.94 86 GLU A CA 1
ATOM 714 C C . GLU A 1 86 ? 10.432 -2.785 -17.855 1.00 95.94 86 GLU A C 1
ATOM 716 O O . GLU A 1 86 ? 9.994 -3.585 -17.018 1.00 95.94 86 GLU A O 1
ATOM 721 N N . CYS A 1 87 ? 10.322 -1.468 -17.688 1.00 96.12 87 CYS A N 1
ATOM 722 C CA . CYS A 1 87 ? 9.570 -0.871 -16.591 1.00 96.12 87 CYS A CA 1
ATOM 723 C C . CYS A 1 87 ? 8.060 -0.896 -16.874 1.00 96.12 87 CYS A C 1
ATOM 725 O O . CYS A 1 87 ? 7.603 -0.368 -17.880 1.00 96.12 87 CYS A O 1
ATOM 727 N N . GLN A 1 88 ? 7.260 -1.382 -15.930 1.00 95.62 88 GLN A N 1
ATOM 728 C CA . GLN A 1 88 ? 5.795 -1.426 -16.001 1.00 95.62 88 GLN A CA 1
ATOM 729 C C . GLN A 1 88 ? 5.110 -0.048 -15.951 1.00 95.62 88 GLN A C 1
ATOM 731 O O . GLN A 1 88 ? 3.901 0.035 -16.152 1.00 95.62 88 GLN A O 1
ATOM 736 N N . ILE A 1 89 ? 5.851 1.013 -15.611 1.00 96.19 89 ILE A N 1
ATOM 737 C CA . ILE A 1 89 ? 5.320 2.373 -15.432 1.00 96.19 89 ILE A CA 1
ATOM 738 C C . ILE A 1 89 ? 5.657 3.250 -16.634 1.00 96.19 89 ILE A C 1
ATOM 740 O O . ILE A 1 89 ? 4.768 3.806 -17.267 1.00 96.19 89 ILE A O 1
ATOM 744 N N . CYS A 1 90 ? 6.948 3.399 -16.939 1.00 96.62 90 CYS A N 1
ATOM 745 C CA . CYS A 1 90 ? 7.409 4.265 -18.024 1.00 96.62 90 CYS A CA 1
ATOM 746 C C . CYS A 1 90 ? 7.637 3.524 -19.343 1.00 96.62 90 CYS A C 1
ATOM 748 O O . CYS A 1 90 ? 7.923 4.176 -20.340 1.00 96.62 90 CYS A O 1
ATOM 750 N N . HIS A 1 91 ? 7.540 2.189 -19.357 1.00 95.56 91 HIS A N 1
ATOM 751 C CA . HIS A 1 91 ? 7.776 1.338 -20.532 1.00 95.56 91 HIS A CA 1
ATOM 752 C C . HIS A 1 91 ? 9.172 1.445 -21.153 1.00 95.56 91 HIS A C 1
ATOM 754 O O . HIS A 1 91 ? 9.436 0.859 -22.200 1.00 95.56 91 HIS A O 1
ATOM 760 N N . THR A 1 92 ? 10.099 2.152 -20.503 1.00 95.25 92 THR A N 1
ATOM 761 C CA . THR A 1 92 ? 11.501 2.148 -20.908 1.00 95.25 92 THR A CA 1
ATOM 762 C C . THR A 1 92 ? 12.038 0.729 -20.779 1.00 95.25 92 THR A C 1
ATOM 764 O O . THR A 1 92 ? 12.021 0.146 -19.690 1.00 95.25 92 THR A O 1
ATOM 767 N N . ALA A 1 93 ? 12.490 0.197 -21.910 1.00 94.38 93 ALA A N 1
ATOM 768 C CA . ALA A 1 93 ? 13.239 -1.038 -21.991 1.00 94.38 93 ALA A CA 1
ATOM 769 C C . ALA A 1 93 ? 14.731 -0.729 -22.028 1.00 94.38 93 ALA A C 1
ATOM 771 O O . ALA A 1 93 ? 15.170 0.202 -22.710 1.00 94.38 93 ALA A O 1
ATOM 772 N N . PHE A 1 94 ? 15.501 -1.532 -21.312 1.00 93.69 94 PHE A N 1
ATOM 773 C CA . PHE A 1 94 ? 16.948 -1.420 -21.265 1.00 93.69 94 PHE A CA 1
ATOM 774 C C . PHE A 1 94 ? 17.571 -2.632 -21.938 1.00 93.69 94 PHE A C 1
ATOM 776 O O . PHE A 1 94 ? 16.991 -3.711 -21.938 1.00 93.69 94 PHE A O 1
ATOM 783 N N . CYS A 1 95 ? 18.750 -2.445 -22.522 1.00 92.94 95 CYS A N 1
ATOM 784 C CA . CYS A 1 95 ? 19.568 -3.549 -23.003 1.00 92.94 95 CYS A CA 1
ATOM 785 C C . CYS A 1 95 ? 20.714 -3.729 -22.013 1.00 92.94 95 CYS A C 1
ATOM 787 O O . CYS A 1 95 ? 21.529 -2.818 -21.864 1.00 92.94 95 CYS A O 1
ATOM 789 N N . GLU A 1 96 ? 20.821 -4.881 -21.363 1.00 90.50 96 GLU A N 1
ATOM 790 C CA . GLU A 1 96 ? 21.851 -5.123 -20.348 1.00 90.50 96 GLU A CA 1
ATOM 791 C C . GLU A 1 96 ? 23.278 -4.995 -20.901 1.00 90.50 96 GLU A C 1
ATOM 793 O O . GLU A 1 96 ? 24.201 -4.607 -20.187 1.00 90.50 96 GLU A O 1
ATOM 798 N N . HIS A 1 97 ? 23.458 -5.244 -22.199 1.00 90.69 97 HIS A N 1
ATOM 799 C CA . HIS A 1 97 ? 24.748 -5.119 -22.871 1.00 90.69 97 HIS A CA 1
ATOM 800 C C . HIS A 1 97 ? 25.105 -3.675 -23.245 1.00 90.69 97 HIS A C 1
ATOM 802 O O . HIS A 1 97 ? 26.285 -3.340 -23.342 1.00 90.69 97 HIS A O 1
ATOM 808 N N . CYS A 1 98 ? 24.110 -2.813 -23.471 1.00 92.06 98 CYS A N 1
ATOM 809 C CA . CYS A 1 98 ? 24.339 -1.411 -23.838 1.00 92.06 98 CYS A CA 1
ATOM 810 C C . CYS A 1 98 ? 24.331 -0.482 -22.619 1.00 92.06 98 CYS A C 1
ATOM 812 O O . CYS A 1 98 ? 25.039 0.522 -22.610 1.00 92.06 98 CYS A O 1
ATOM 814 N N . THR A 1 99 ? 23.533 -0.819 -21.609 1.00 92.19 99 THR A N 1
ATOM 815 C CA . THR A 1 99 ? 23.335 -0.051 -20.377 1.00 92.19 99 THR A CA 1
ATOM 816 C C . THR A 1 99 ? 23.508 -0.982 -19.176 1.00 92.19 99 THR A C 1
ATOM 818 O O . THR A 1 99 ? 22.514 -1.343 -18.557 1.00 92.19 99 THR A O 1
ATOM 821 N N . PRO A 1 100 ? 24.732 -1.432 -18.850 1.00 90.38 100 PRO A N 1
ATOM 822 C CA . PRO A 1 100 ? 24.969 -2.433 -17.800 1.00 90.38 100 PRO A CA 1
ATOM 823 C C . PRO A 1 100 ? 24.602 -1.959 -16.382 1.00 90.38 100 PRO A C 1
ATOM 825 O O . PRO A 1 100 ? 24.479 -2.766 -15.467 1.00 90.38 100 PRO A O 1
ATOM 828 N N . ASP A 1 101 ? 24.414 -0.656 -16.188 1.00 93.31 101 ASP A N 1
ATOM 829 C CA . ASP A 1 101 ? 23.976 -0.004 -14.953 1.00 93.31 101 ASP A CA 1
ATOM 830 C C . ASP A 1 101 ? 22.459 0.266 -14.908 1.00 93.31 101 ASP A C 1
ATOM 832 O O . ASP A 1 101 ? 21.989 0.984 -14.018 1.00 93.31 101 ASP A O 1
ATOM 836 N N . TRP A 1 102 ? 21.684 -0.336 -15.824 1.00 93.19 102 TRP A N 1
ATOM 837 C CA . TRP A 1 102 ? 20.229 -0.165 -15.952 1.00 93.19 102 TRP A CA 1
ATOM 838 C C . TRP A 1 102 ? 19.477 -0.273 -14.618 1.00 93.19 102 TRP A C 1
ATOM 840 O O . TRP A 1 102 ? 18.512 0.453 -14.393 1.00 93.19 102 TRP A O 1
ATOM 850 N N . SER A 1 103 ? 19.939 -1.117 -13.693 1.00 90.12 103 SER A N 1
ATOM 851 C CA . SER A 1 103 ? 19.299 -1.345 -12.388 1.00 90.12 103 SER A CA 1
ATOM 852 C C . SER A 1 103 ? 19.330 -0.133 -11.453 1.00 90.12 103 SER A C 1
ATOM 854 O O . SER A 1 103 ? 18.548 -0.066 -10.504 1.00 90.12 103 SER A O 1
ATOM 856 N N . THR A 1 104 ? 20.213 0.829 -11.723 1.00 93.56 104 THR A N 1
ATOM 857 C CA . THR A 1 104 ? 20.368 2.065 -10.942 1.00 93.56 104 THR A CA 1
ATOM 858 C C . THR A 1 104 ? 19.738 3.284 -11.607 1.00 93.56 104 THR A C 1
ATOM 860 O O . THR A 1 104 ? 19.695 4.352 -10.998 1.00 93.56 104 THR A O 1
ATOM 863 N N . THR A 1 105 ? 19.228 3.129 -12.831 1.00 94.50 105 THR A N 1
ATOM 864 C CA . THR A 1 105 ? 18.527 4.204 -13.537 1.00 94.50 105 THR A CA 1
ATOM 865 C C . THR A 1 105 ? 17.222 4.574 -12.832 1.00 94.50 105 THR A C 1
ATOM 867 O O . THR A 1 105 ? 16.601 3.763 -12.135 1.00 94.50 105 THR A O 1
ATOM 870 N N . GLU A 1 106 ? 16.820 5.835 -12.981 1.00 96.62 106 GLU A N 1
ATOM 871 C CA . GLU A 1 106 ? 15.584 6.353 -12.405 1.00 96.62 106 GLU A CA 1
ATOM 872 C C . GLU A 1 106 ? 14.456 6.380 -13.441 1.00 96.62 106 GLU A C 1
ATOM 874 O O . GLU A 1 106 ? 14.614 6.830 -14.575 1.00 96.62 106 GLU A O 1
ATOM 879 N N . CYS A 1 107 ? 13.272 5.961 -13.006 1.00 96.69 107 CYS A N 1
ATOM 880 C CA . CYS A 1 107 ? 12.031 6.068 -13.747 1.00 96.69 107 CYS A CA 1
ATOM 881 C C . CYS A 1 107 ? 11.570 7.525 -13.784 1.00 96.69 107 CYS A C 1
ATOM 883 O O . CYS A 1 107 ? 11.261 8.116 -12.749 1.00 96.69 107 CYS A O 1
ATOM 885 N N . GLU A 1 108 ? 11.427 8.087 -14.982 1.00 96.31 108 GLU A N 1
ATOM 886 C CA . GLU A 1 108 ? 10.985 9.475 -15.161 1.00 96.31 108 GLU A CA 1
ATOM 887 C C . GLU A 1 108 ? 9.603 9.742 -14.545 1.00 96.31 108 GLU A C 1
ATOM 889 O O . GLU A 1 108 ? 9.356 10.834 -14.030 1.00 96.31 108 GLU A O 1
ATOM 894 N N . ILE A 1 109 ? 8.734 8.728 -14.510 1.00 96.56 109 ILE A N 1
ATOM 895 C CA . ILE A 1 109 ? 7.393 8.807 -13.918 1.00 96.56 109 ILE A CA 1
ATOM 896 C C . ILE A 1 109 ? 7.465 8.508 -12.410 1.00 96.56 109 ILE A C 1
ATOM 898 O O . ILE A 1 109 ? 7.183 9.385 -11.593 1.00 96.56 109 ILE A O 1
ATOM 902 N N . GLY A 1 110 ? 7.984 7.339 -12.029 1.00 96.62 110 GLY A N 1
ATOM 903 C CA . GLY A 1 110 ? 7.972 6.838 -10.649 1.00 96.62 110 GLY A CA 1
ATOM 904 C C . GLY A 1 110 ? 6.642 6.179 -10.261 1.00 96.62 110 GLY A C 1
ATOM 905 O O . GLY A 1 110 ? 5.681 6.215 -11.021 1.00 96.62 110 GLY A O 1
ATOM 906 N N . HIS A 1 111 ? 6.603 5.534 -9.099 1.00 96.44 111 HIS A N 1
ATOM 907 C CA . HIS A 1 111 ? 5.418 4.851 -8.562 1.00 96.44 111 HIS A CA 1
ATOM 908 C C . HIS A 1 111 ? 5.400 4.929 -7.033 1.00 9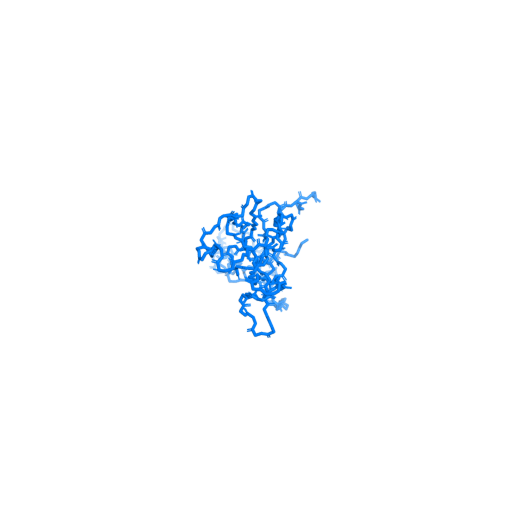6.44 111 HIS A C 1
ATOM 910 O O . HIS A 1 111 ? 6.258 5.588 -6.440 1.00 96.44 111 HIS A O 1
ATOM 916 N N . TYR A 1 112 ? 4.440 4.267 -6.388 1.00 97.06 112 TYR A N 1
ATOM 917 C CA . TYR A 1 112 ? 4.256 4.316 -4.942 1.00 97.06 112 TYR A CA 1
ATOM 918 C C . TYR A 1 112 ? 4.281 2.929 -4.307 1.00 97.06 112 TYR A C 1
ATOM 920 O O . TYR A 1 112 ? 3.932 1.933 -4.938 1.00 97.06 112 TYR A O 1
ATOM 928 N N . TYR A 1 113 ? 4.658 2.867 -3.032 1.00 96.75 113 TYR A N 1
ATOM 929 C CA . TYR A 1 113 ? 4.531 1.661 -2.219 1.00 96.75 113 TYR A CA 1
ATOM 930 C C . TYR A 1 113 ? 3.868 1.953 -0.875 1.00 96.75 113 TYR A C 1
ATOM 932 O O . TYR A 1 113 ? 4.024 3.035 -0.305 1.00 96.75 113 TYR A O 1
ATOM 940 N N . CYS A 1 114 ? 3.113 0.984 -0.368 1.00 96.69 114 CYS A N 1
ATOM 941 C CA . CYS A 1 114 ? 2.470 1.070 0.935 1.00 96.69 114 CYS A CA 1
ATOM 942 C C . CYS A 1 114 ? 3.533 1.094 2.041 1.00 96.69 114 CYS A C 1
ATOM 944 O O . CYS A 1 114 ? 4.419 0.237 2.066 1.00 96.69 114 CYS A O 1
ATOM 946 N N . SER A 1 115 ? 3.429 2.029 2.990 1.00 96.31 115 SER A N 1
ATOM 947 C CA . SER A 1 115 ? 4.342 2.100 4.141 1.00 96.31 115 SER A CA 1
ATOM 948 C C . SER A 1 115 ? 4.304 0.875 5.053 1.00 96.31 115 SER A C 1
ATOM 950 O O . SER A 1 115 ? 5.295 0.607 5.726 1.00 96.31 115 SER A O 1
ATOM 952 N N . GLU A 1 116 ? 3.195 0.133 5.054 1.00 95.62 116 GLU A N 1
ATOM 953 C CA . GLU A 1 116 ? 2.953 -0.955 6.007 1.00 95.62 116 GLU A CA 1
ATOM 954 C C . GLU A 1 116 ? 3.358 -2.327 5.467 1.00 95.62 116 GLU A C 1
ATOM 956 O O . GLU A 1 116 ? 3.845 -3.170 6.215 1.00 95.62 116 GLU A O 1
ATOM 961 N N . CYS A 1 117 ? 3.169 -2.570 4.167 1.00 95.94 117 CYS A N 1
ATOM 962 C CA . CYS A 1 117 ? 3.435 -3.882 3.567 1.00 95.94 117 CYS A CA 1
ATOM 963 C C . CYS A 1 117 ? 4.254 -3.844 2.271 1.00 95.94 117 CYS A C 1
ATOM 965 O O . CYS A 1 117 ? 4.484 -4.894 1.678 1.00 95.94 117 CYS A O 1
ATOM 967 N N . ALA A 1 118 ? 4.687 -2.660 1.826 1.00 95.88 118 ALA A N 1
ATOM 968 C CA . ALA A 1 118 ? 5.421 -2.443 0.576 1.00 95.88 118 ALA A CA 1
ATOM 969 C C . ALA A 1 118 ? 4.686 -2.868 -0.711 1.00 95.88 118 ALA A C 1
ATOM 971 O O . ALA A 1 118 ? 5.302 -2.916 -1.776 1.00 95.88 118 ALA A O 1
ATOM 972 N N . GLU A 1 119 ? 3.375 -3.123 -0.638 1.00 95.88 119 GLU A N 1
ATOM 973 C CA . GLU A 1 119 ? 2.552 -3.351 -1.827 1.00 95.88 119 GLU A CA 1
ATOM 974 C C . GLU A 1 119 ? 2.627 -2.156 -2.771 1.00 95.88 119 GLU A C 1
ATOM 976 O O . GLU A 1 119 ? 2.666 -1.008 -2.323 1.00 95.88 119 GLU A O 1
ATOM 981 N N . THR A 1 120 ? 2.646 -2.427 -4.072 1.00 95.38 120 THR A N 1
ATOM 982 C CA . THR A 1 120 ? 2.855 -1.394 -5.082 1.00 95.38 120 THR A CA 1
ATOM 983 C C . THR A 1 120 ? 1.533 -0.756 -5.496 1.00 95.38 120 THR A C 1
ATOM 985 O O . THR A 1 120 ? 0.550 -1.448 -5.737 1.00 95.38 120 THR A O 1
ATOM 988 N N . SER A 1 121 ? 1.530 0.565 -5.653 1.00 94.56 121 SER A N 1
ATOM 989 C CA . SER A 1 121 ? 0.488 1.305 -6.365 1.00 94.56 121 SER A CA 1
ATOM 990 C C . SER A 1 121 ? 1.115 2.103 -7.506 1.00 94.56 121 SER A C 1
ATOM 992 O O . SER A 1 121 ? 2.234 2.616 -7.399 1.00 94.56 121 SER A O 1
ATOM 994 N N . ARG A 1 122 ? 0.402 2.187 -8.631 1.00 92.31 122 ARG A N 1
ATOM 995 C CA . ARG A 1 122 ? 0.881 2.906 -9.818 1.00 92.31 122 ARG A CA 1
ATOM 996 C C . ARG A 1 122 ? 0.793 4.417 -9.630 1.00 92.31 122 ARG A C 1
ATOM 998 O O . ARG A 1 122 ? 1.729 5.117 -10.001 1.00 92.31 122 ARG A O 1
ATOM 1005 N N . ASP A 1 123 ? -0.300 4.898 -9.050 1.00 90.62 123 ASP A N 1
ATOM 1006 C CA . ASP A 1 123 ? -0.640 6.322 -8.967 1.00 90.62 123 ASP A CA 1
ATOM 1007 C C . ASP A 1 123 ? -1.097 6.776 -7.571 1.00 90.62 123 ASP A C 1
ATOM 1009 O O . ASP A 1 123 ? -1.382 7.959 -7.393 1.00 90.62 123 ASP A O 1
ATOM 1013 N N . ALA A 1 124 ? -1.116 5.874 -6.581 1.00 91.50 124 ALA A N 1
ATOM 1014 C CA . ALA A 1 124 ? -1.537 6.145 -5.206 1.00 91.50 124 ALA A CA 1
ATOM 1015 C C . ALA A 1 124 ? -2.969 6.689 -5.083 1.00 91.50 124 ALA A C 1
ATOM 1017 O O . ALA A 1 124 ? -3.281 7.418 -4.140 1.00 91.50 124 ALA A O 1
ATOM 1018 N N . HIS A 1 125 ? -3.851 6.345 -6.024 1.00 90.19 125 HIS A N 1
ATOM 1019 C CA . HIS A 1 125 ? -5.242 6.787 -5.979 1.00 90.19 125 HIS A CA 1
ATOM 1020 C C . HIS A 1 125 ? -6.105 5.945 -5.023 1.00 90.19 125 HIS A C 1
ATOM 1022 O O . HIS A 1 125 ? -7.217 6.340 -4.668 1.00 90.19 125 HIS A O 1
ATOM 1028 N N . GLU A 1 126 ? -5.628 4.778 -4.585 1.00 91.06 126 GLU A N 1
ATOM 1029 C CA . GLU A 1 126 ? -6.396 3.907 -3.705 1.00 91.06 126 GLU A CA 1
ATOM 1030 C C . GLU A 1 126 ? -6.439 4.438 -2.266 1.00 91.06 126 GLU A C 1
ATOM 1032 O O . GLU A 1 126 ? -5.411 4.629 -1.616 1.00 91.06 126 GLU A O 1
ATOM 1037 N N . ASN A 1 127 ? -7.655 4.566 -1.729 1.00 92.69 127 ASN A N 1
ATOM 1038 C CA . ASN A 1 127 ? -7.894 4.916 -0.322 1.00 92.69 127 ASN A CA 1
ATOM 1039 C C . ASN A 1 127 ? -7.474 3.810 0.659 1.00 92.69 127 ASN A C 1
ATOM 1041 O O . ASN A 1 127 ? -7.349 4.065 1.854 1.00 92.69 127 ASN A O 1
ATOM 1045 N N . TYR A 1 128 ? -7.288 2.583 0.166 1.00 93.38 128 TYR A N 1
ATOM 1046 C CA . TYR A 1 128 ? -6.882 1.428 0.959 1.00 93.38 128 TYR A CA 1
ATOM 1047 C C . TYR A 1 128 ? -5.806 0.640 0.218 1.00 93.38 128 TYR A C 1
ATOM 1049 O O . TYR A 1 128 ? -5.894 0.453 -0.996 1.00 93.38 128 TYR A O 1
ATOM 1057 N N . CYS A 1 129 ? -4.818 0.125 0.946 1.00 94.62 129 CYS A N 1
ATOM 1058 C CA . CYS A 1 129 ? -3.847 -0.796 0.376 1.00 94.62 129 CYS A CA 1
ATOM 1059 C C . CYS A 1 129 ? -4.526 -2.138 0.030 1.00 94.62 129 CYS A C 1
ATOM 1061 O O . CYS A 1 129 ? -5.103 -2.764 0.923 1.00 94.62 129 CYS A O 1
ATOM 1063 N N . PRO A 1 130 ? -4.423 -2.640 -1.215 1.00 93.31 130 PRO A N 1
ATOM 1064 C CA . PRO A 1 130 ? -5.109 -3.869 -1.624 1.00 93.31 130 PRO A CA 1
ATOM 1065 C C . PRO A 1 130 ? -4.537 -5.142 -0.984 1.00 93.31 130 PRO A C 1
ATOM 1067 O O . PRO A 1 130 ? -5.227 -6.156 -0.939 1.00 93.31 130 PRO A O 1
ATOM 1070 N N . ASN A 1 131 ? -3.297 -5.102 -0.489 1.00 94.31 131 ASN A N 1
ATOM 1071 C CA . ASN A 1 131 ? -2.645 -6.260 0.121 1.00 94.31 131 ASN A CA 1
ATOM 1072 C C . ASN A 1 131 ? -2.886 -6.345 1.635 1.00 94.31 131 ASN A C 1
ATOM 1074 O O . ASN A 1 131 ? -3.258 -7.400 2.138 1.00 94.31 131 ASN A O 1
ATOM 1078 N N . CYS A 1 132 ? -2.695 -5.245 2.374 1.00 93.06 132 CYS A N 1
ATOM 1079 C CA . CYS A 1 132 ? -2.817 -5.260 3.839 1.00 93.06 132 CYS A CA 1
ATOM 1080 C C . CYS A 1 132 ? -4.071 -4.569 4.391 1.00 93.06 132 CYS A C 1
ATOM 1082 O O . CYS A 1 132 ? -4.303 -4.623 5.595 1.00 93.06 132 CYS A O 1
ATOM 1084 N N . GLY A 1 133 ? -4.868 -3.904 3.551 1.00 91.25 133 GLY A N 1
ATOM 1085 C CA . GLY A 1 133 ? -6.083 -3.204 3.973 1.00 91.25 133 GLY A CA 1
ATOM 1086 C C . GLY A 1 133 ? -5.847 -1.902 4.744 1.00 91.25 133 GLY A C 1
ATOM 1087 O O . GLY A 1 133 ? -6.814 -1.320 5.233 1.00 91.25 133 GLY A O 1
ATOM 1088 N N . ALA A 1 134 ? -4.599 -1.432 4.859 1.00 93.06 134 ALA A N 1
ATOM 1089 C CA . ALA A 1 134 ? -4.305 -0.169 5.527 1.00 93.06 134 ALA A CA 1
ATOM 1090 C C . ALA A 1 134 ? -5.041 1.000 4.853 1.00 93.06 134 ALA A C 1
ATOM 1092 O O . ALA A 1 134 ? -5.082 1.072 3.625 1.00 93.06 134 ALA A O 1
ATOM 1093 N N . ILE A 1 135 ? -5.602 1.907 5.652 1.00 92.50 135 ILE A N 1
ATOM 1094 C CA . ILE A 1 135 ? -6.225 3.149 5.185 1.00 92.50 135 ILE A CA 1
ATOM 1095 C C . ILE A 1 135 ? -5.115 4.121 4.804 1.00 92.50 135 ILE A C 1
ATOM 1097 O O . ILE A 1 135 ? -4.239 4.401 5.620 1.00 92.50 135 ILE A O 1
ATOM 1101 N N . MET A 1 136 ? -5.149 4.617 3.574 1.00 92.94 136 MET A N 1
ATOM 1102 C CA . MET A 1 136 ? -4.100 5.456 3.001 1.00 92.94 136 MET A CA 1
ATOM 1103 C C . MET A 1 136 ? -4.443 6.945 3.143 1.00 92.94 136 MET A C 1
ATOM 1105 O O . MET A 1 136 ? -5.608 7.301 3.335 1.00 92.94 136 MET A O 1
ATOM 1109 N N . ASP A 1 137 ? -3.436 7.821 3.048 1.00 80.38 137 ASP A N 1
ATOM 1110 C CA . ASP A 1 137 ? -3.610 9.281 3.094 1.00 80.38 137 ASP A CA 1
ATOM 1111 C C . ASP A 1 137 ? -4.741 9.737 2.142 1.00 80.38 137 ASP A C 1
ATOM 1113 O O . ASP A 1 137 ? -4.628 9.602 0.925 1.00 80.38 137 ASP A O 1
ATOM 1117 N N . GLY A 1 138 ? -5.844 10.262 2.696 1.00 66.88 138 GLY A N 1
ATOM 1118 C CA . GLY A 1 138 ? -7.050 10.661 1.944 1.00 66.88 138 GLY A CA 1
ATOM 1119 C C . GLY A 1 138 ? -8.268 9.732 2.090 1.00 66.88 138 GLY A C 1
ATOM 1120 O O . GLY A 1 138 ? -9.356 10.092 1.639 1.00 66.88 138 GLY A O 1
ATOM 1121 N N . GLY A 1 139 ? -8.123 8.583 2.760 1.00 61.72 139 GLY A N 1
ATOM 1122 C CA . GLY A 1 139 ? -9.190 7.597 2.980 1.00 61.72 139 GLY A CA 1
ATOM 1123 C C . GLY A 1 139 ? -10.260 7.965 4.022 1.00 61.72 139 GLY A C 1
ATOM 1124 O O . GLY A 1 139 ? -11.280 7.281 4.096 1.00 61.72 139 GLY A O 1
ATOM 1125 N N . ASP A 1 140 ? -10.096 9.060 4.772 1.00 55.59 140 ASP A N 1
ATOM 1126 C CA . ASP A 1 140 ? -11.031 9.504 5.826 1.00 55.59 140 ASP A CA 1
ATOM 1127 C C . ASP A 1 140 ? -12.180 10.396 5.306 1.00 55.59 140 ASP A C 1
ATOM 1129 O O . ASP A 1 140 ? -12.632 11.331 5.965 1.00 55.59 140 ASP A O 1
ATOM 1133 N N . ASN A 1 141 ? -12.717 10.103 4.121 1.00 56.75 141 ASN A N 1
ATOM 1134 C CA . ASN A 1 141 ? -13.801 10.903 3.535 1.00 56.75 141 ASN A CA 1
ATOM 1135 C C . ASN A 1 141 ? -15.212 10.432 3.924 1.00 56.75 141 ASN A C 1
ATOM 1137 O O . ASN A 1 141 ? -16.132 10.605 3.133 1.00 56.75 141 ASN A O 1
ATOM 1141 N N . ASN A 1 142 ? -15.418 9.845 5.108 1.00 50.84 142 ASN A N 1
ATOM 1142 C CA . ASN A 1 142 ? -16.768 9.546 5.612 1.00 50.84 142 ASN A CA 1
ATOM 1143 C C . ASN A 1 142 ? -16.896 9.738 7.133 1.00 50.84 142 ASN A C 1
ATOM 1145 O O . ASN A 1 142 ? -17.232 8.812 7.867 1.00 50.84 142 ASN A O 1
ATOM 1149 N N . ALA A 1 143 ? -16.708 10.977 7.583 1.00 43.72 143 ALA A N 1
ATOM 1150 C CA . ALA A 1 143 ? -17.470 11.522 8.703 1.00 43.72 143 ALA A CA 1
ATOM 1151 C C . ALA A 1 143 ? -18.497 12.514 8.125 1.00 43.72 143 ALA A C 1
ATOM 1153 O O . ALA A 1 143 ? -18.262 13.719 8.099 1.00 43.72 143 ALA A O 1
ATOM 1154 N N . ALA A 1 144 ? -19.589 11.995 7.560 1.00 37.97 144 ALA A N 1
ATOM 1155 C CA . ALA A 1 144 ? -20.739 12.793 7.140 1.00 37.97 144 ALA A CA 1
ATOM 1156 C C . ALA A 1 144 ? -21.935 12.437 8.038 1.00 37.97 144 ALA A C 1
ATOM 1158 O O . ALA A 1 144 ? -22.385 11.294 7.990 1.00 37.97 144 ALA A O 1
ATOM 1159 N N . ASP A 1 145 ? -22.337 13.440 8.834 1.00 35.72 145 ASP A N 1
ATOM 1160 C CA . ASP A 1 145 ? -23.552 13.645 9.659 1.00 35.72 145 ASP A CA 1
ATOM 1161 C C . ASP A 1 145 ? -24.167 12.467 10.442 1.00 35.72 145 ASP A C 1
ATOM 1163 O O . ASP A 1 145 ? -24.827 11.586 9.843 1.00 35.72 145 ASP A O 1
#

Secondary structure (DSSP, 8-state):
-PPPP-HHHHHT-S--TTSS-TTT--HHHHHHHHHHHHHHHHSPPP--PPPPB--EEEEEE--B-B-TTSSB-TTSEESSS-EE-BBTTT--B--TTT-TTGGGPEEEEEEEEETTT--EESSS--SB-TTT-PBPTT-------

Radius of gyration: 27.65 Å; chains: 1; bounding box: 56×31×82 Å

Organism: NCBI:txid2714353

InterPro domains:
  IPR013083 Zinc finger, RING/FYVE/PHD-type [G3DSA:3.30.40.10] (60-144)

Sequence (145 aa):
MAEYIERGALMQFPIRRDHYDRKNGNKHFINGIESVLEYAENLPAADVAPVVHGRWIFTKRHLWYKDENGNIDEWRVDNGFHNGPECQICHTAFCEHCTPDWSTTECEIGHYYCSECAETSRDAHENYCPNCGAIMDGGDNNAAD

Foldseek 3Di:
DDDDDDLVVLVPDQLAPVRDDPPPDDPVVRVVSVVVNVVVVPDDDDPDDDAAAWEWAWFQFFAWDADPVRHGQQQCDDDPQFTGIAGPQQRDTHGCVVCVVVRVDTHPQTWTAIPPPRQTDRHRPDQARPPPRHGYDPVPPPPDD

pLDDT: mean 87.35, std 11.8, range [35.72, 97.75]